Protein AF-A0A1F9MF30-F1 (afdb_monomer)

Solvent-accessible surface area (backbone atoms only — not comparable to full-atom values): 9126 Å² total; per-residue (Å²): 137,80,69,66,74,42,47,74,59,86,52,74,67,49,56,52,49,25,41,71,78,30,45,43,50,77,63,28,52,70,40,90,75,54,31,44,45,41,46,77,70,58,59,68,43,44,65,51,26,69,73,60,43,76,41,76,43,74,41,63,45,94,85,71,45,65,27,39,34,26,28,24,78,54,98,64,29,32,39,36,40,38,31,30,72,40,79,82,16,26,35,36,66,70,42,51,48,31,25,75,41,79,76,72,74,81,77,73,93,71,80,93,72,82,86,72,79,72,74,86,78,86,69,57,72,68,48,49,49,53,46,45,55,16,35,49,52,75,78,76,78,75,77,76,74,81,80,80,84,80,81,136

Secondary structure (DSSP, 8-state):
--STT-EEE--HHHHHHHHHHH--HHHHTTSSS--B---HHHHHTHHHHHHS-SEEEEEE-TTS-EEEEEEEEETTEEEEEEEEEEGGGEEEEEEEEEEEPPPP-------------PPS----HHHHHHHHHTTS-------PPPP-----

Radius of gyration: 20.99 Å; Cα contacts (8 Å, |Δi|>4): 220; chains: 1; bounding box: 67×40×72 Å

Sequence (152 aa):
MKVNDASFELVANDIAHSLKDHGDQAAEARRTPPQEEITTNDLKLLLIVLGEPTRIMVGTTQAGKQSVLFEKKINGTLVIAEIVPSGGGSMQFKTAWKRPSEKTDAVSPCHTSEAVLSPPHSYNESVQHLLEKASHPRPSFLTLPPSGDNLS

Structure (mmCIF, N/CA/C/O backbone):
data_AF-A0A1F9MF30-F1
#
_entry.id   AF-A0A1F9MF30-F1
#
loop_
_atom_site.group_PDB
_atom_site.id
_atom_site.type_symbol
_atom_site.label_atom_id
_atom_site.label_alt_id
_atom_site.label_comp_id
_atom_site.label_asym_id
_atom_site.label_entity_id
_atom_site.label_seq_id
_atom_site.pdbx_PDB_ins_code
_atom_site.Cartn_x
_atom_site.Cartn_y
_atom_site.Cartn_z
_atom_site.occupancy
_atom_site.B_iso_or_equiv
_atom_site.auth_seq_id
_atom_site.auth_comp_id
_atom_site.auth_asym_id
_atom_site.auth_atom_id
_atom_site.pdbx_PDB_model_num
ATOM 1 N N . MET A 1 1 ? -9.289 -5.633 -15.617 1.00 35.41 1 MET A N 1
ATOM 2 C CA . MET A 1 1 ? -9.362 -4.203 -15.263 1.00 35.41 1 MET A CA 1
ATOM 3 C C . MET A 1 1 ? -8.061 -3.570 -15.731 1.00 35.41 1 MET A C 1
ATOM 5 O O . MET A 1 1 ? -7.024 -3.992 -15.246 1.00 35.41 1 MET A O 1
ATOM 9 N N . LYS A 1 2 ? -8.082 -2.723 -16.769 1.00 28.39 2 LYS A N 1
ATOM 10 C CA . LYS A 1 2 ? -6.861 -2.182 -17.390 1.00 28.39 2 LYS A CA 1
ATOM 11 C C . LYS A 1 2 ? -6.639 -0.745 -16.925 1.00 28.39 2 LYS A C 1
ATOM 13 O O . LYS A 1 2 ? -7.330 0.155 -17.385 1.00 28.39 2 LYS A O 1
ATOM 18 N N . VAL A 1 3 ? -5.656 -0.550 -16.056 1.00 41.47 3 VAL A N 1
ATOM 19 C CA . VAL A 1 3 ? -4.905 0.706 -16.013 1.00 41.47 3 VAL A CA 1
ATOM 20 C C . VAL A 1 3 ? -3.752 0.476 -16.989 1.00 41.47 3 VAL A C 1
ATOM 22 O O . VAL A 1 3 ? -2.806 -0.207 -16.629 1.00 41.47 3 VAL A O 1
ATOM 25 N N . ASN A 1 4 ? -3.948 0.887 -18.252 1.00 56.06 4 ASN A N 1
ATOM 26 C CA . ASN A 1 4 ? -3.015 0.815 -19.393 1.00 56.06 4 ASN A CA 1
ATOM 27 C C . ASN A 1 4 ? -1.964 -0.303 -19.308 1.00 56.06 4 ASN A C 1
ATOM 29 O O . ASN A 1 4 ? -0.901 -0.032 -18.799 1.00 56.06 4 ASN A O 1
ATOM 33 N N . ASP A 1 5 ? -2.263 -1.516 -19.788 1.00 59.94 5 ASP A N 1
ATOM 34 C CA . ASP A 1 5 ? -1.360 -2.674 -20.008 1.00 59.94 5 ASP A CA 1
ATOM 35 C C . ASP A 1 5 ? -0.344 -3.095 -18.911 1.00 59.94 5 ASP A C 1
ATOM 37 O O . ASP A 1 5 ? 0.289 -4.140 -19.058 1.00 59.94 5 ASP A O 1
ATOM 41 N N . ALA A 1 6 ? -0.250 -2.401 -17.775 1.00 61.94 6 ALA A N 1
ATOM 42 C CA . ALA A 1 6 ? 0.537 -2.806 -16.620 1.00 61.94 6 ALA A CA 1
ATOM 43 C C . ALA A 1 6 ? -0.150 -3.982 -15.919 1.00 61.94 6 ALA A C 1
ATOM 45 O O . ALA A 1 6 ? -1.273 -3.872 -15.413 1.00 61.94 6 ALA A O 1
ATOM 46 N N . SER A 1 7 ? 0.540 -5.119 -15.862 1.00 69.50 7 SER A N 1
ATOM 47 C CA . SER A 1 7 ? 0.113 -6.266 -15.069 1.00 69.50 7 SER A CA 1
ATOM 48 C C . SER A 1 7 ? 0.721 -6.205 -13.673 1.00 69.50 7 SER A C 1
ATOM 50 O O . SER A 1 7 ? 1.934 -6.034 -13.521 1.00 69.50 7 SER A O 1
ATOM 52 N N . PHE A 1 8 ? -0.127 -6.410 -12.670 1.00 73.25 8 PHE A N 1
ATOM 53 C CA . PHE A 1 8 ? 0.272 -6.586 -11.282 1.00 73.25 8 PHE A CA 1
ATOM 54 C C . PHE A 1 8 ? 0.077 -8.050 -10.916 1.00 73.25 8 PHE A C 1
ATOM 56 O O . PHE A 1 8 ? -0.993 -8.612 -11.158 1.00 73.25 8 PHE A O 1
ATOM 63 N N . GLU A 1 9 ? 1.094 -8.649 -10.315 1.00 75.50 9 GLU A N 1
ATOM 64 C CA . GLU A 1 9 ? 0.991 -9.973 -9.719 1.00 75.50 9 GLU A CA 1
ATOM 65 C C . GLU A 1 9 ? 1.126 -9.828 -8.205 1.00 75.50 9 GLU A C 1
ATOM 67 O O . GLU A 1 9 ? 2.024 -9.139 -7.720 1.00 75.50 9 GLU A O 1
ATOM 72 N N . LEU A 1 10 ? 0.200 -10.445 -7.471 1.00 79.00 10 LEU A N 1
ATOM 73 C CA . LEU A 1 10 ? 0.274 -10.566 -6.022 1.00 79.00 10 LEU A CA 1
ATOM 74 C C . LEU A 1 10 ? 0.502 -12.040 -5.699 1.00 79.00 10 LEU A C 1
ATOM 76 O O . LEU A 1 10 ? -0.401 -12.860 -5.886 1.00 79.00 10 LEU A O 1
ATOM 80 N N . VAL A 1 11 ? 1.698 -12.377 -5.221 1.00 83.50 11 VAL A N 1
ATOM 81 C CA . VAL A 1 11 ? 2.050 -13.760 -4.874 1.00 83.50 11 VAL A CA 1
ATOM 82 C C . VAL A 1 11 ? 1.983 -13.994 -3.366 1.00 83.50 11 VAL A C 1
ATOM 84 O O . VAL A 1 11 ? 2.026 -13.069 -2.559 1.00 83.50 11 VAL A O 1
ATOM 87 N N . ALA A 1 12 ? 1.911 -15.258 -2.942 1.00 83.94 12 ALA A N 1
ATOM 88 C CA . ALA A 1 12 ? 1.824 -15.608 -1.519 1.00 83.94 12 ALA A CA 1
ATOM 89 C C . ALA A 1 12 ? 2.988 -15.041 -0.679 1.00 83.94 12 ALA A C 1
ATOM 91 O O . ALA A 1 12 ? 2.801 -14.682 0.483 1.00 83.94 12 ALA A O 1
ATOM 92 N N . ASN A 1 13 ? 4.177 -14.920 -1.276 1.00 85.56 13 ASN A N 1
ATOM 93 C CA . ASN A 1 13 ? 5.339 -14.327 -0.619 1.00 85.56 13 ASN A CA 1
ATOM 94 C C . ASN A 1 13 ? 5.137 -12.836 -0.293 1.00 85.56 13 ASN A C 1
ATOM 96 O O . ASN A 1 13 ? 5.593 -12.378 0.750 1.00 85.56 13 ASN A O 1
ATOM 100 N N . ASP A 1 14 ? 4.409 -12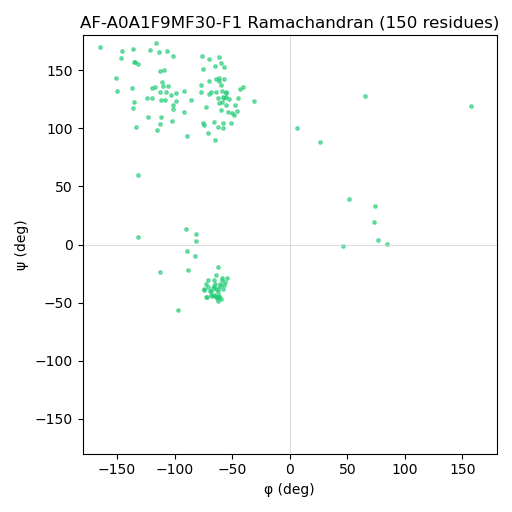.098 -1.130 1.00 84.25 14 ASP A N 1
ATOM 101 C CA . ASP A 1 14 ? 4.117 -10.674 -0.925 1.00 84.25 14 ASP A CA 1
ATOM 102 C C . ASP A 1 14 ? 3.176 -10.461 0.266 1.00 84.25 14 ASP A C 1
ATOM 104 O O . ASP A 1 14 ? 3.367 -9.570 1.101 1.00 84.25 14 ASP A O 1
ATOM 108 N N . ILE A 1 15 ? 2.181 -11.345 0.381 1.00 84.88 15 ILE A N 1
ATOM 109 C CA . ILE A 1 15 ? 1.247 -11.402 1.510 1.00 84.88 15 ILE A CA 1
ATOM 110 C C . ILE A 1 15 ? 2.020 -11.709 2.798 1.00 84.88 15 ILE A C 1
ATOM 112 O O . ILE A 1 15 ? 1.864 -11.007 3.797 1.00 84.88 15 ILE A O 1
ATOM 116 N N . ALA A 1 16 ? 2.887 -12.725 2.770 1.00 87.19 16 ALA A N 1
ATOM 117 C CA . ALA A 1 16 ? 3.703 -13.104 3.920 1.00 87.19 16 ALA A CA 1
ATOM 118 C C . ALA A 1 16 ? 4.669 -11.984 4.343 1.00 87.19 16 ALA A C 1
ATOM 120 O O . ALA A 1 16 ? 4.820 -11.727 5.537 1.00 87.19 16 ALA A O 1
ATOM 121 N N . HIS A 1 17 ? 5.287 -11.292 3.382 1.00 86.25 17 HIS A N 1
ATOM 122 C CA . HIS A 1 17 ? 6.178 -10.164 3.654 1.00 86.25 17 HIS A CA 1
ATOM 123 C C . HIS A 1 17 ? 5.429 -9.000 4.309 1.00 86.25 17 HIS A C 1
ATOM 125 O O . HIS A 1 17 ? 5.894 -8.478 5.317 1.00 86.25 17 HIS A O 1
ATOM 131 N N . SER A 1 18 ? 4.237 -8.664 3.809 1.00 87.25 18 SER A N 1
ATOM 132 C CA . SER A 1 18 ? 3.406 -7.600 4.390 1.00 87.25 18 SER A CA 1
ATOM 133 C C . SER A 1 18 ? 3.008 -7.909 5.832 1.00 87.25 18 SER A C 1
ATOM 135 O O . SER A 1 18 ? 3.125 -7.052 6.699 1.00 87.25 18 SER A O 1
ATOM 137 N N . LEU A 1 19 ? 2.583 -9.146 6.117 1.00 90.81 19 LEU A N 1
ATOM 138 C CA . LEU A 1 19 ? 2.234 -9.562 7.483 1.00 90.81 19 LEU A CA 1
ATOM 139 C C . LEU A 1 19 ? 3.448 -9.559 8.415 1.00 90.81 19 LEU A C 1
ATOM 141 O O . LEU A 1 19 ? 3.324 -9.223 9.585 1.00 90.81 19 LEU A O 1
ATOM 145 N N . LYS A 1 20 ? 4.626 -9.926 7.912 1.00 91.12 20 LYS A N 1
ATOM 146 C CA . LYS A 1 20 ? 5.852 -9.923 8.711 1.00 91.12 20 LYS A CA 1
ATOM 147 C C . LYS A 1 20 ? 6.303 -8.506 9.071 1.00 91.12 20 LYS A C 1
ATOM 149 O O . LYS A 1 20 ? 6.713 -8.275 10.203 1.00 91.12 20 LYS A O 1
ATOM 154 N N . ASP A 1 21 ? 6.247 -7.589 8.112 1.00 87.88 21 ASP A N 1
ATOM 155 C CA . ASP A 1 21 ? 6.813 -6.246 8.263 1.00 87.8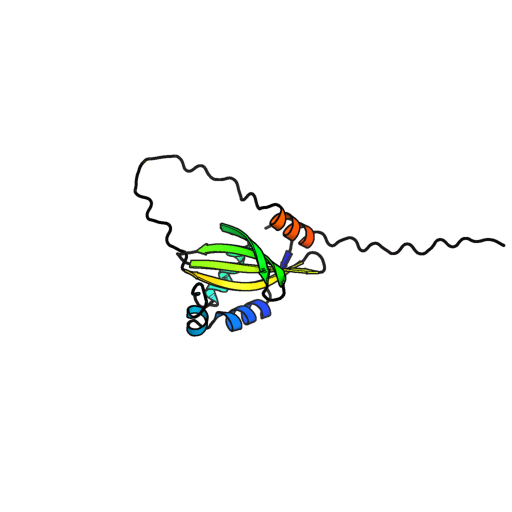8 21 ASP A CA 1
ATOM 156 C C . ASP A 1 21 ? 5.817 -5.249 8.875 1.00 87.88 21 ASP A C 1
ATOM 158 O O . ASP A 1 21 ? 6.240 -4.233 9.435 1.00 87.88 21 ASP A O 1
ATOM 162 N N . HIS A 1 22 ? 4.514 -5.546 8.766 1.00 92.06 22 HIS A N 1
ATOM 163 C CA . HIS A 1 22 ? 3.426 -4.665 9.187 1.00 92.06 22 HIS A CA 1
ATOM 164 C C . HIS A 1 22 ? 2.346 -5.331 10.049 1.00 92.06 22 HIS A C 1
ATOM 166 O O . HIS A 1 22 ? 1.343 -4.692 10.342 1.00 92.06 22 HIS A O 1
ATOM 172 N N . GLY A 1 23 ? 2.503 -6.588 10.467 1.00 92.62 23 GLY A N 1
ATOM 173 C CA . GLY A 1 23 ? 1.517 -7.306 11.292 1.00 92.62 23 GLY A CA 1
ATOM 174 C C . GLY A 1 23 ? 1.710 -7.175 12.807 1.00 92.62 23 GLY A C 1
ATOM 175 O O . GLY A 1 23 ? 1.128 -7.961 13.543 1.00 92.62 23 GLY A O 1
ATOM 176 N N . ASP A 1 24 ? 2.549 -6.244 13.275 1.00 95.12 24 ASP A N 1
ATOM 177 C CA . ASP A 1 24 ? 2.784 -5.987 14.703 1.00 95.12 24 ASP A CA 1
ATOM 178 C C . ASP A 1 24 ? 2.252 -4.600 15.093 1.00 95.12 24 ASP A C 1
ATOM 180 O O . ASP A 1 24 ? 2.891 -3.574 14.829 1.00 95.12 24 ASP A O 1
ATOM 184 N N . GLN A 1 25 ? 1.100 -4.563 15.771 1.00 94.62 25 GLN A N 1
ATOM 185 C CA . GLN A 1 25 ? 0.479 -3.313 16.220 1.00 94.62 25 GLN A CA 1
ATOM 186 C C . GLN A 1 25 ? 1.388 -2.468 17.122 1.00 94.62 25 GLN A C 1
ATOM 188 O O . GLN A 1 25 ? 1.339 -1.237 17.062 1.00 94.62 25 GLN A O 1
ATOM 193 N N . ALA A 1 26 ? 2.214 -3.086 17.971 1.00 94.06 26 ALA A N 1
ATOM 194 C CA . ALA A 1 26 ? 3.085 -2.349 18.882 1.00 94.06 26 ALA A CA 1
ATOM 195 C C . ALA A 1 26 ? 4.248 -1.683 18.135 1.00 94.06 26 ALA A C 1
ATOM 197 O O . ALA A 1 26 ? 4.676 -0.591 18.522 1.00 94.06 26 ALA A O 1
ATOM 198 N N . ALA A 1 27 ? 4.749 -2.316 17.073 1.00 93.38 27 ALA A N 1
ATOM 199 C CA . ALA A 1 27 ? 5.756 -1.733 16.193 1.00 93.38 27 ALA A CA 1
ATOM 200 C C . ALA A 1 27 ? 5.166 -0.618 15.313 1.00 93.38 27 ALA A C 1
ATOM 202 O O . ALA A 1 27 ? 5.753 0.463 15.219 1.00 93.38 27 ALA A O 1
ATOM 203 N N . GLU A 1 28 ? 3.992 -0.842 14.720 1.00 93.81 28 GLU A N 1
ATOM 204 C CA . GLU A 1 28 ? 3.327 0.123 13.833 1.00 93.81 28 GLU A CA 1
ATOM 205 C C . GLU A 1 28 ? 2.868 1.391 14.565 1.00 93.81 28 GLU A C 1
ATOM 207 O O . GLU A 1 28 ? 3.040 2.508 14.065 1.00 93.81 28 GLU A O 1
ATOM 212 N N . ALA A 1 29 ? 2.390 1.257 15.805 1.00 92.69 29 ALA A N 1
ATOM 213 C CA . ALA A 1 29 ? 2.006 2.397 16.637 1.00 92.69 29 ALA A CA 1
ATOM 214 C C . ALA A 1 29 ? 3.180 3.345 16.963 1.00 92.69 29 ALA A C 1
ATOM 216 O O . ALA A 1 29 ? 2.953 4.497 17.328 1.00 92.69 29 ALA A O 1
ATOM 217 N N . ARG A 1 30 ? 4.433 2.879 16.837 1.00 93.62 30 ARG A N 1
ATOM 218 C CA . ARG A 1 30 ? 5.649 3.682 17.073 1.00 93.62 30 ARG A CA 1
ATOM 219 C C . ARG A 1 30 ? 6.142 4.420 15.830 1.00 93.62 30 ARG A C 1
ATOM 221 O O . ARG A 1 30 ? 7.119 5.162 15.925 1.00 93.62 30 ARG A O 1
ATOM 228 N N . ARG A 1 31 ? 5.532 4.198 14.664 1.00 91.12 31 ARG A N 1
ATOM 229 C CA . ARG A 1 31 ? 5.912 4.899 13.434 1.00 91.12 31 ARG A CA 1
ATOM 230 C C . ARG A 1 31 ? 5.390 6.332 13.430 1.00 91.12 31 ARG A C 1
ATOM 232 O O . ARG A 1 31 ? 4.475 6.684 14.169 1.00 91.12 31 ARG A O 1
ATOM 239 N N . THR A 1 32 ? 5.977 7.154 12.565 1.00 88.81 32 THR A N 1
ATOM 240 C CA . THR A 1 32 ? 5.582 8.553 12.381 1.00 88.81 32 THR A CA 1
ATOM 241 C C . THR A 1 32 ? 5.213 8.779 10.914 1.00 88.81 32 THR A C 1
ATOM 243 O O . THR A 1 32 ? 6.109 8.771 10.069 1.00 88.81 32 THR A O 1
ATOM 246 N N . PRO A 1 33 ? 3.925 8.983 10.581 1.00 88.12 33 PRO A N 1
ATOM 247 C CA . PRO A 1 33 ? 2.767 8.965 11.485 1.00 88.12 33 PRO A CA 1
ATOM 248 C C . PRO A 1 33 ? 2.440 7.549 12.005 1.00 88.12 33 PRO A C 1
ATOM 250 O O . PRO A 1 33 ? 2.847 6.580 11.356 1.00 88.12 33 PRO A O 1
ATOM 253 N N . PRO A 1 34 ? 1.702 7.422 13.131 1.00 90.31 34 PRO A N 1
ATOM 254 C CA . PRO A 1 34 ? 1.289 6.126 13.669 1.00 90.31 34 PRO A CA 1
ATOM 255 C C . PRO A 1 3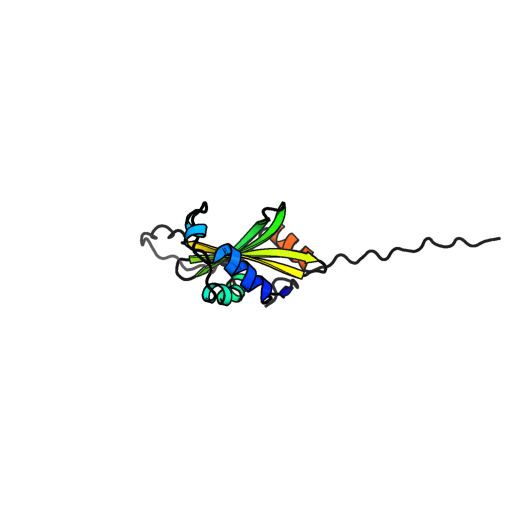4 ? 0.483 5.313 12.657 1.00 90.31 34 PRO A C 1
ATOM 257 O O . PRO A 1 34 ? -0.329 5.860 11.903 1.00 90.31 34 PRO A O 1
ATOM 260 N N . GLN A 1 35 ? 0.713 4.004 12.654 1.00 94.25 35 GLN A N 1
ATOM 261 C CA . GLN A 1 35 ? 0.084 3.049 11.746 1.00 94.25 35 GLN A CA 1
ATOM 262 C C . GLN A 1 35 ? -0.683 1.979 12.532 1.00 94.25 35 GLN A C 1
ATOM 264 O O . GLN A 1 35 ? -0.562 1.865 13.755 1.00 94.25 35 GLN A O 1
ATOM 269 N N . GLU A 1 36 ? -1.498 1.210 11.817 1.00 93.25 36 GLU A N 1
ATOM 270 C CA . GLU A 1 36 ? -2.207 0.043 12.343 1.00 93.25 36 GLU A CA 1
ATOM 271 C C . GLU A 1 36 ? -1.667 -1.227 11.685 1.00 93.25 36 GLU A C 1
ATOM 273 O O . GLU A 1 36 ? -1.267 -1.208 10.517 1.00 93.25 36 GLU A O 1
ATOM 278 N N . GLU A 1 37 ? -1.702 -2.338 12.416 1.00 94.50 37 GLU A N 1
ATOM 279 C CA . GLU A 1 37 ? -1.208 -3.616 11.913 1.00 94.50 37 GLU A CA 1
ATOM 280 C C . GLU A 1 37 ? -2.018 -4.119 10.719 1.00 94.50 37 GLU A C 1
ATOM 282 O O . GLU A 1 37 ? -3.250 -4.192 10.762 1.00 94.50 37 GLU A O 1
ATOM 287 N N . ILE A 1 38 ? -1.343 -4.527 9.649 1.00 92.31 38 ILE A N 1
ATOM 288 C CA . ILE A 1 38 ? -1.989 -5.236 8.554 1.00 92.31 38 ILE A CA 1
ATOM 289 C C . ILE A 1 38 ? -2.392 -6.635 9.003 1.00 92.31 38 ILE A C 1
ATOM 291 O O . ILE A 1 38 ? -1.584 -7.434 9.471 1.00 92.31 38 ILE A O 1
ATOM 295 N N . THR A 1 39 ? -3.653 -6.959 8.746 1.00 91.44 39 THR A N 1
ATOM 296 C CA . THR A 1 39 ? -4.225 -8.287 8.934 1.00 91.44 39 THR A CA 1
ATOM 297 C C . THR A 1 39 ? -4.458 -8.972 7.589 1.00 91.44 39 THR A C 1
ATOM 299 O O . THR A 1 39 ? -4.514 -8.346 6.528 1.00 91.44 39 THR A O 1
ATOM 302 N N . THR A 1 40 ? -4.706 -10.281 7.613 1.00 88.56 40 THR A N 1
ATOM 303 C CA . THR A 1 40 ? -5.094 -11.029 6.407 1.00 88.56 40 THR A CA 1
ATOM 304 C C . THR A 1 40 ? -6.375 -10.488 5.760 1.00 88.56 40 THR A C 1
ATOM 306 O O . THR A 1 40 ? -6.543 -10.603 4.548 1.00 88.56 40 THR A O 1
ATOM 309 N N . ASN A 1 41 ? -7.288 -9.894 6.537 1.00 87.88 41 ASN A N 1
ATOM 310 C CA . ASN A 1 41 ? -8.502 -9.294 5.983 1.00 87.88 41 ASN A CA 1
ATOM 311 C C . ASN A 1 41 ? -8.199 -8.010 5.208 1.00 87.88 41 ASN A C 1
ATOM 313 O O . ASN A 1 41 ? -8.796 -7.805 4.156 1.00 87.88 41 ASN A O 1
ATOM 317 N N . ASP A 1 42 ? -7.235 -7.209 5.663 1.00 87.25 42 ASP A N 1
ATOM 318 C CA . ASP A 1 42 ? -6.786 -6.021 4.929 1.00 87.25 42 ASP A CA 1
ATOM 319 C C . ASP A 1 42 ? -6.153 -6.416 3.588 1.00 87.25 42 ASP A C 1
ATOM 321 O O . ASP A 1 42 ? -6.418 -5.796 2.559 1.00 87.25 42 ASP A O 1
ATOM 325 N N . LEU A 1 43 ? -5.393 -7.515 3.562 1.00 85.38 43 LEU A N 1
ATOM 326 C CA . LEU A 1 43 ? -4.746 -8.002 2.340 1.00 85.38 43 LEU A CA 1
ATOM 327 C C . LEU A 1 43 ? -5.744 -8.475 1.274 1.00 85.38 43 LEU A C 1
ATOM 329 O O . LEU A 1 43 ? -5.495 -8.303 0.083 1.00 85.38 43 LEU A O 1
ATOM 333 N N . LYS A 1 44 ? -6.916 -8.988 1.672 1.00 85.94 4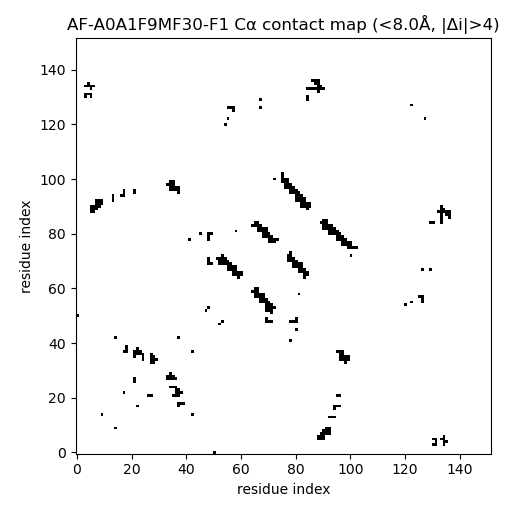4 LYS A N 1
ATOM 334 C CA . LYS A 1 44 ? -8.005 -9.313 0.727 1.00 85.94 44 LYS A CA 1
ATOM 335 C C . LYS A 1 44 ? -8.554 -8.072 0.024 1.00 85.94 44 LYS A C 1
ATOM 337 O O . LYS A 1 44 ? -9.076 -8.176 -1.083 1.00 85.94 44 LYS A O 1
ATOM 342 N N . LEU A 1 45 ? -8.435 -6.903 0.652 1.00 85.88 45 LEU A N 1
ATOM 343 C CA . LEU A 1 45 ? -8.896 -5.638 0.090 1.00 85.88 45 LEU A CA 1
ATOM 344 C C . LEU A 1 45 ? -7.880 -5.032 -0.884 1.00 85.88 45 LEU A C 1
ATOM 346 O O . LEU A 1 45 ? -8.245 -4.110 -1.606 1.00 85.88 45 LEU A O 1
ATOM 350 N N . LEU A 1 46 ? -6.648 -5.552 -0.978 1.00 86.50 46 LEU A N 1
ATOM 351 C CA . LEU A 1 46 ? -5.620 -4.993 -1.865 1.00 86.50 46 LEU A CA 1
ATOM 352 C C . LEU A 1 46 ? -6.050 -4.947 -3.328 1.00 86.50 46 LEU A C 1
ATOM 354 O O . LEU A 1 46 ? -5.787 -3.956 -4.000 1.00 86.50 46 LEU A O 1
ATOM 358 N N . LEU A 1 47 ? -6.772 -5.958 -3.814 1.00 84.19 47 LEU A N 1
ATOM 359 C CA . LEU A 1 47 ? -7.302 -5.935 -5.181 1.00 84.19 47 LEU A CA 1
ATOM 360 C C . LEU A 1 47 ? -8.263 -4.758 -5.403 1.00 84.19 47 LEU A C 1
ATOM 362 O O . LEU A 1 47 ? -8.274 -4.164 -6.476 1.00 84.19 47 LEU A O 1
ATOM 366 N N . ILE A 1 48 ? -9.026 -4.382 -4.374 1.00 86.38 48 ILE A N 1
ATOM 367 C CA . ILE A 1 48 ? -9.932 -3.229 -4.406 1.00 86.38 48 ILE A CA 1
ATOM 368 C C . ILE A 1 48 ? -9.140 -1.918 -4.320 1.00 86.38 48 ILE A C 1
ATOM 370 O O . ILE A 1 48 ? -9.490 -0.955 -4.998 1.00 86.38 48 ILE A O 1
ATOM 374 N N . VAL A 1 49 ? -8.076 -1.867 -3.509 1.00 89.50 49 VAL A N 1
ATOM 375 C CA . VAL A 1 49 ? -7.174 -0.703 -3.426 1.00 89.50 49 VAL A CA 1
ATOM 376 C C . VAL A 1 49 ? -6.502 -0.439 -4.774 1.00 89.50 49 VAL A C 1
ATOM 378 O O . VAL A 1 49 ? -6.447 0.705 -5.212 1.00 89.50 49 VAL A O 1
ATOM 381 N N . LEU A 1 50 ? -6.027 -1.491 -5.443 1.00 86.69 50 LEU A N 1
ATOM 382 C CA . LEU A 1 50 ? -5.344 -1.398 -6.734 1.00 86.69 50 LEU A CA 1
ATOM 383 C C . LEU A 1 50 ? -6.309 -1.124 -7.891 1.00 86.69 50 LEU A C 1
ATOM 385 O O . LEU A 1 50 ? -5.975 -0.365 -8.797 1.00 86.69 50 LEU A O 1
ATOM 389 N N . GLY A 1 51 ? -7.499 -1.728 -7.870 1.00 83.31 51 GLY A N 1
ATOM 390 C CA . GLY A 1 51 ? -8.501 -1.524 -8.912 1.00 83.31 51 GLY A CA 1
ATOM 391 C C . GLY A 1 51 ? -9.148 -0.144 -8.837 1.00 83.31 51 GLY A C 1
ATOM 392 O O . GLY A 1 51 ? -9.289 0.547 -9.840 1.00 83.31 51 GLY A O 1
ATOM 393 N N . GLU A 1 52 ? -9.520 0.288 -7.640 1.00 85.94 52 GLU A N 1
ATOM 394 C CA . GLU A 1 52 ? -10.332 1.486 -7.437 1.00 85.94 52 GLU A CA 1
ATOM 395 C C . GLU A 1 52 ? -9.723 2.396 -6.357 1.00 85.94 52 GLU A C 1
ATOM 397 O O . GLU A 1 52 ? -10.355 2.634 -5.314 1.00 85.94 52 GLU A O 1
ATOM 402 N N . PRO A 1 53 ? -8.488 2.882 -6.556 1.00 88.75 53 PRO A N 1
ATOM 403 C CA . PRO A 1 53 ? -7.839 3.756 -5.593 1.00 88.75 53 PRO A CA 1
ATOM 404 C C . PRO A 1 53 ? -8.608 5.072 -5.469 1.00 88.75 53 PRO A C 1
ATOM 406 O O . PRO A 1 53 ? -9.081 5.630 -6.454 1.00 88.75 53 PRO A O 1
ATOM 409 N N . THR A 1 54 ? -8.682 5.608 -4.253 1.00 88.38 54 THR A N 1
ATOM 410 C CA . THR A 1 54 ? -9.101 6.997 -4.011 1.00 88.38 54 THR A CA 1
ATOM 411 C C . THR A 1 54 ? -8.027 7.980 -4.470 1.00 88.38 54 THR A C 1
ATOM 413 O O . THR A 1 54 ? -8.330 9.117 -4.828 1.00 88.38 54 THR A O 1
ATOM 416 N N . ARG A 1 55 ? -6.754 7.579 -4.415 1.00 86.88 55 ARG A N 1
ATOM 417 C CA . ARG A 1 55 ? -5.626 8.412 -4.831 1.00 86.88 55 ARG A CA 1
ATOM 418 C C . ARG A 1 55 ? -4.480 7.542 -5.323 1.00 86.88 55 ARG A C 1
ATOM 420 O O . ARG A 1 55 ? -4.216 6.491 -4.750 1.00 86.88 55 ARG A O 1
ATOM 427 N N . ILE A 1 56 ? -3.778 8.013 -6.350 1.00 89.19 56 ILE A N 1
ATOM 428 C CA . ILE A 1 56 ? -2.501 7.443 -6.783 1.00 89.19 56 ILE A CA 1
ATOM 429 C C . ILE A 1 56 ? -1.425 8.521 -6.677 1.00 89.19 56 ILE A C 1
ATOM 431 O O . ILE A 1 56 ? -1.656 9.666 -7.073 1.00 89.19 56 ILE A O 1
ATOM 435 N N . MET A 1 57 ? -0.262 8.175 -6.131 1.00 89.56 57 MET A N 1
ATOM 436 C CA . MET A 1 57 ? 0.865 9.094 -5.959 1.00 89.56 57 MET A CA 1
ATOM 437 C C . MET A 1 57 ? 2.178 8.456 -6.401 1.00 89.56 57 MET A C 1
ATOM 439 O O . MET A 1 57 ? 2.323 7.238 -6.376 1.00 89.56 57 MET A O 1
ATOM 443 N N . VAL A 1 58 ? 3.159 9.290 -6.748 1.00 89.62 58 VAL A N 1
ATOM 444 C CA . VAL A 1 58 ? 4.550 8.837 -6.856 1.00 89.62 58 VAL A CA 1
ATOM 445 C C . VAL A 1 58 ? 5.120 8.702 -5.450 1.00 89.62 58 VAL A C 1
ATOM 447 O O . VAL A 1 58 ? 4.983 9.613 -4.632 1.00 89.62 58 VAL A O 1
ATOM 450 N N . GLY A 1 59 ? 5.756 7.570 -5.190 1.00 89.00 59 GLY A N 1
ATOM 451 C CA . GLY A 1 59 ? 6.531 7.310 -3.991 1.00 89.00 59 GLY A CA 1
ATOM 452 C C . GLY A 1 59 ? 8.005 7.081 -4.312 1.00 89.00 59 GLY A C 1
ATOM 453 O O . GLY A 1 59 ? 8.421 6.972 -5.471 1.00 89.00 59 GLY A O 1
ATOM 454 N N . THR A 1 60 ? 8.788 6.981 -3.246 1.00 89.00 60 THR A N 1
ATOM 455 C CA . THR A 1 60 ? 10.170 6.521 -3.301 1.00 89.00 60 THR A CA 1
ATOM 456 C C . THR A 1 60 ? 10.368 5.548 -2.153 1.00 89.00 60 THR A C 1
ATOM 458 O O . THR A 1 60 ? 10.164 5.900 -0.992 1.00 89.00 60 THR A O 1
ATOM 461 N N . THR A 1 61 ? 10.785 4.330 -2.477 1.00 87.00 61 THR A N 1
ATOM 462 C CA . THR A 1 61 ? 11.148 3.321 -1.476 1.00 87.00 61 THR A CA 1
ATOM 463 C C . THR A 1 61 ? 12.322 3.808 -0.618 1.00 87.00 61 THR A C 1
ATOM 465 O O . THR A 1 61 ? 13.119 4.638 -1.059 1.00 87.00 61 THR A O 1
ATOM 468 N N . GLN A 1 62 ? 12.533 3.214 0.562 1.00 79.50 62 GLN A N 1
ATOM 469 C CA . GLN A 1 62 ? 13.737 3.493 1.368 1.00 79.50 62 GLN A CA 1
ATOM 470 C C . GLN A 1 62 ? 1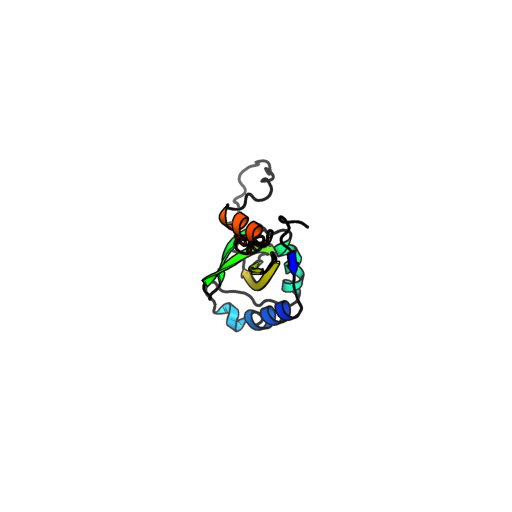5.052 3.281 0.598 1.00 79.50 62 GLN A C 1
ATOM 472 O O . GLN A 1 62 ? 16.043 3.947 0.871 1.00 79.50 62 GLN A O 1
ATOM 477 N N . ALA A 1 63 ? 15.061 2.380 -0.389 1.00 83.94 63 ALA A N 1
ATOM 478 C CA . ALA A 1 63 ? 16.217 2.111 -1.240 1.00 83.94 63 ALA A CA 1
ATOM 479 C C . ALA A 1 63 ? 16.386 3.122 -2.397 1.00 83.94 63 ALA A C 1
ATOM 481 O O . ALA A 1 63 ? 17.177 2.879 -3.306 1.00 83.94 63 ALA A O 1
ATOM 482 N N . GLY A 1 64 ? 15.614 4.214 -2.423 1.00 86.38 64 GLY A N 1
ATOM 483 C CA . GLY A 1 64 ? 15.691 5.255 -3.453 1.00 86.38 64 GLY A CA 1
ATOM 484 C C . GLY A 1 64 ? 15.042 4.887 -4.792 1.00 86.38 64 GLY A C 1
ATOM 485 O O . GLY A 1 64 ? 15.107 5.665 -5.740 1.00 86.38 64 GLY A O 1
ATOM 486 N N . LYS A 1 65 ? 14.406 3.713 -4.902 1.00 87.25 65 LYS A N 1
ATOM 487 C CA . LYS A 1 65 ? 13.676 3.316 -6.116 1.00 87.25 65 LYS A CA 1
ATOM 488 C C . LYS A 1 65 ? 12.331 4.026 -6.176 1.00 87.25 65 LYS A C 1
ATOM 490 O O . LYS A 1 65 ? 11.633 4.065 -5.164 1.00 87.25 65 LYS A O 1
ATOM 495 N N . GLN A 1 66 ? 11.966 4.516 -7.357 1.00 90.56 66 GLN A N 1
ATOM 496 C CA . GLN A 1 66 ? 10.636 5.064 -7.605 1.00 90.56 66 GLN A CA 1
ATOM 497 C C . GLN A 1 66 ? 9.564 3.993 -7.401 1.00 90.56 66 GLN A C 1
ATOM 499 O O . GLN A 1 66 ? 9.743 2.837 -7.795 1.00 90.56 66 GLN A O 1
ATOM 504 N N . SER A 1 67 ? 8.455 4.403 -6.807 1.00 91.62 67 SER A N 1
ATOM 505 C CA . SER A 1 67 ? 7.284 3.573 -6.568 1.00 91.62 67 SER A CA 1
ATOM 506 C C . SER A 1 67 ? 6.007 4.336 -6.908 1.00 91.62 67 SER A C 1
ATOM 508 O O . SER A 1 67 ? 6.009 5.546 -7.148 1.00 91.62 67 SER A O 1
ATOM 510 N N . VAL A 1 68 ? 4.902 3.605 -6.959 1.00 91.12 68 VAL A N 1
ATOM 511 C CA . VAL A 1 68 ? 3.552 4.130 -7.118 1.00 91.12 68 VAL A CA 1
ATOM 512 C C . VAL A 1 68 ? 2.752 3.705 -5.893 1.00 91.12 68 VAL A C 1
ATOM 514 O O . VAL A 1 68 ? 2.705 2.523 -5.555 1.00 91.12 68 VAL A O 1
ATOM 517 N N . LEU A 1 69 ? 2.145 4.674 -5.218 1.00 92.38 69 LEU A N 1
ATOM 518 C CA . LEU A 1 69 ? 1.322 4.468 -4.033 1.00 92.38 69 LEU A CA 1
ATOM 519 C C . LEU A 1 69 ? -0.147 4.527 -4.430 1.00 92.38 69 LEU A C 1
ATOM 521 O O . LEU A 1 69 ? -0.602 5.556 -4.929 1.00 92.38 69 LEU A O 1
ATOM 525 N N . PHE A 1 70 ? -0.875 3.445 -4.186 1.00 92.38 70 PHE A N 1
ATOM 526 C CA . PHE A 1 70 ? -2.320 3.356 -4.358 1.00 92.38 70 PHE A CA 1
ATOM 527 C C . PHE A 1 70 ? -2.968 3.477 -2.986 1.00 92.38 70 PHE A C 1
ATOM 529 O O . PHE A 1 70 ? -2.753 2.632 -2.120 1.00 92.38 70 PHE A O 1
ATOM 536 N N . GLU A 1 71 ? -3.755 4.524 -2.777 1.00 92.38 71 GLU A N 1
ATOM 537 C CA . GLU A 1 71 ? -4.443 4.764 -1.515 1.00 92.38 71 GLU A CA 1
ATOM 538 C C . GLU A 1 71 ? -5.944 4.559 -1.683 1.00 92.38 71 GLU A C 1
ATOM 540 O O . GLU A 1 71 ? -6.548 5.080 -2.625 1.00 92.38 71 GLU A O 1
ATOM 545 N N . LYS A 1 72 ? -6.577 3.876 -0.729 1.00 92.12 72 LYS A N 1
ATOM 546 C CA . LYS A 1 72 ? -8.036 3.804 -0.637 1.00 92.12 72 LYS A CA 1
ATOM 547 C C . LYS A 1 72 ? -8.491 3.968 0.804 1.00 92.12 72 LYS A C 1
ATOM 549 O O . LYS A 1 72 ? -7.947 3.349 1.716 1.00 92.12 72 LYS A O 1
ATOM 554 N N . LYS A 1 73 ? -9.515 4.798 1.004 1.00 92.00 73 LYS A N 1
ATOM 555 C CA . LYS A 1 73 ? -10.197 4.920 2.296 1.00 92.00 73 LYS A CA 1
ATOM 556 C C . LYS A 1 7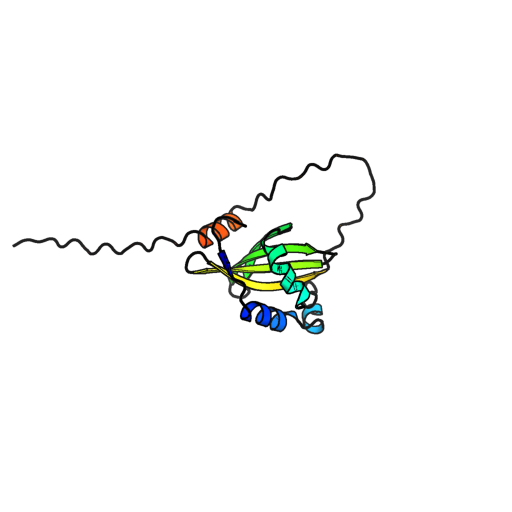3 ? -11.282 3.855 2.402 1.00 92.00 73 LYS A C 1
ATOM 558 O O . LYS A 1 73 ? -12.161 3.787 1.546 1.00 92.00 73 LYS A O 1
ATOM 563 N N . ILE A 1 74 ? -11.229 3.044 3.452 1.00 88.12 74 ILE A N 1
ATOM 564 C CA . ILE A 1 74 ? -12.188 1.972 3.730 1.00 88.12 74 ILE A CA 1
ATOM 565 C C . ILE A 1 74 ? -12.532 2.040 5.217 1.00 88.12 74 ILE A C 1
ATOM 567 O O . ILE A 1 74 ? -11.658 1.883 6.060 1.00 88.12 74 ILE A O 1
ATOM 571 N N . ASN A 1 75 ? -13.799 2.300 5.546 1.00 86.12 75 ASN A N 1
ATOM 572 C CA . ASN A 1 75 ? -14.318 2.281 6.923 1.00 86.12 75 ASN A CA 1
ATOM 573 C C . ASN A 1 75 ? -13.513 3.113 7.945 1.00 86.12 75 ASN A C 1
ATOM 575 O O . ASN A 1 75 ? -13.339 2.703 9.086 1.00 86.12 75 ASN A O 1
ATOM 579 N N . GLY A 1 76 ? -13.023 4.292 7.549 1.00 86.25 76 GLY A N 1
ATOM 580 C CA . GLY A 1 76 ? -12.235 5.163 8.434 1.00 86.25 76 GLY A CA 1
ATOM 581 C C . GLY A 1 76 ? -10.743 4.822 8.506 1.00 86.25 76 GLY A C 1
ATOM 582 O O . GLY A 1 76 ? -9.990 5.548 9.149 1.00 86.25 76 GLY A O 1
ATOM 583 N N . THR A 1 77 ? -10.297 3.800 7.783 1.00 90.00 77 THR A N 1
ATOM 584 C CA . THR A 1 77 ? -8.893 3.423 7.625 1.00 90.00 77 THR A CA 1
ATOM 585 C C . THR A 1 77 ? -8.409 3.820 6.232 1.00 90.00 77 THR A C 1
ATOM 587 O O . THR A 1 77 ? -9.101 3.616 5.234 1.00 90.00 77 THR A O 1
ATOM 590 N N . LEU A 1 78 ? -7.213 4.395 6.146 1.00 92.38 78 LEU A N 1
ATOM 591 C CA . LEU A 1 78 ? -6.500 4.587 4.888 1.00 92.38 78 LEU A CA 1
ATOM 592 C C . LEU A 1 78 ? -5.593 3.379 4.656 1.00 92.38 78 LEU A C 1
ATOM 594 O O . LEU A 1 78 ? -4.638 3.182 5.406 1.00 92.38 78 LEU A O 1
ATOM 598 N N . VAL A 1 79 ? -5.883 2.598 3.618 1.00 93.12 79 VAL A N 1
ATOM 599 C CA . VAL A 1 79 ? -5.045 1.479 3.174 1.00 93.12 79 VAL A CA 1
ATOM 600 C C . VAL A 1 79 ? -4.191 1.950 2.007 1.00 93.12 79 VAL A C 1
ATOM 602 O O . VAL A 1 79 ? -4.709 2.554 1.065 1.00 93.12 79 VAL A O 1
ATOM 605 N N . ILE A 1 80 ? -2.889 1.687 2.082 1.00 92.94 80 ILE A N 1
ATOM 606 C CA . ILE A 1 80 ? -1.903 2.117 1.095 1.00 92.94 80 ILE A CA 1
ATOM 607 C C . ILE A 1 80 ? -1.171 0.881 0.584 1.00 92.94 80 ILE A C 1
ATOM 609 O O . ILE A 1 80 ? -0.627 0.115 1.375 1.00 92.94 80 ILE A O 1
ATOM 613 N N . ALA A 1 81 ? -1.157 0.695 -0.734 1.00 92.12 81 ALA A N 1
ATOM 614 C CA . ALA A 1 81 ? -0.351 -0.312 -1.411 1.00 92.12 81 ALA A CA 1
ATOM 615 C C . ALA A 1 81 ? 0.786 0.376 -2.171 1.00 92.12 81 ALA A C 1
ATOM 617 O O . ALA A 1 81 ? 0.541 1.254 -3.002 1.00 92.12 81 ALA A O 1
ATOM 618 N N . GLU A 1 82 ? 2.024 -0.026 -1.896 1.00 92.44 82 GLU A N 1
ATOM 619 C CA . GLU A 1 82 ? 3.201 0.442 -2.617 1.00 92.44 82 GLU A CA 1
ATOM 620 C C . GLU A 1 82 ? 3.607 -0.577 -3.674 1.00 92.44 82 GLU A C 1
ATOM 622 O O . GLU A 1 82 ? 3.883 -1.744 -3.384 1.00 92.44 82 GLU A O 1
ATOM 627 N N . ILE A 1 83 ? 3.671 -0.106 -4.913 1.00 90.38 83 ILE A N 1
ATOM 628 C CA . ILE A 1 83 ? 4.045 -0.896 -6.072 1.00 90.38 83 ILE A CA 1
ATOM 629 C C . ILE A 1 83 ? 5.324 -0.332 -6.681 1.00 90.38 83 ILE A C 1
ATOM 631 O O . ILE A 1 83 ? 5.464 0.879 -6.850 1.00 90.38 83 ILE A O 1
ATOM 635 N N . VAL A 1 84 ? 6.259 -1.206 -7.035 1.00 90.06 84 VAL A N 1
ATOM 636 C CA . VAL A 1 84 ? 7.505 -0.830 -7.706 1.00 90.06 84 VAL A CA 1
ATOM 637 C C . VAL A 1 84 ? 7.507 -1.333 -9.149 1.00 90.06 84 VAL A C 1
ATOM 639 O O . VAL A 1 84 ? 7.095 -2.467 -9.401 1.00 90.06 84 VAL A O 1
ATOM 642 N N . PRO A 1 85 ? 8.000 -0.537 -10.112 1.00 85.94 85 PRO A N 1
ATOM 643 C CA . PRO A 1 85 ? 8.252 -1.032 -11.455 1.00 85.94 85 PRO A CA 1
ATOM 644 C C . PRO A 1 85 ? 9.237 -2.201 -11.419 1.00 85.94 85 PRO A C 1
ATOM 646 O O . PRO A 1 85 ? 10.302 -2.119 -10.799 1.00 85.94 85 PRO A O 1
ATOM 649 N N . SER A 1 86 ? 8.889 -3.269 -12.121 1.00 81.62 86 SER A N 1
ATOM 650 C CA . SER A 1 86 ? 9.729 -4.434 -12.355 1.00 81.62 86 SER A CA 1
ATOM 651 C C . SER A 1 86 ? 10.079 -4.529 -13.845 1.00 81.62 86 SER A C 1
ATOM 653 O O . SER A 1 86 ? 9.544 -3.813 -14.698 1.00 81.62 86 SER A O 1
ATOM 655 N N . GLY A 1 87 ? 11.063 -5.364 -14.172 1.00 74.88 87 GLY A N 1
ATOM 656 C CA . GLY A 1 87 ? 11.491 -5.572 -15.553 1.00 74.88 87 GLY A CA 1
ATOM 657 C C . GLY A 1 87 ? 10.353 -6.091 -16.439 1.00 74.88 87 GLY A C 1
ATOM 658 O O . GLY A 1 87 ? 9.398 -6.703 -15.964 1.00 74.88 87 GLY A O 1
ATOM 659 N N . GLY A 1 88 ? 10.464 -5.858 -17.748 1.00 72.31 88 GLY A N 1
ATOM 660 C CA . GLY A 1 88 ? 9.562 -6.468 -18.731 1.00 72.31 88 GLY A CA 1
ATOM 661 C C . GLY A 1 88 ? 8.145 -5.894 -18.771 1.00 72.31 88 GLY A C 1
ATOM 662 O O . GLY A 1 88 ? 7.256 -6.561 -19.281 1.00 72.31 88 GLY A O 1
ATOM 663 N N . GLY A 1 89 ? 7.925 -4.686 -18.251 1.00 71.56 89 GLY A N 1
ATOM 664 C CA . GLY A 1 89 ? 6.584 -4.108 -18.212 1.00 71.56 89 GLY A CA 1
ATOM 665 C C . GLY A 1 89 ? 5.687 -4.760 -17.149 1.00 71.56 89 GLY A C 1
ATOM 666 O O . GLY A 1 89 ? 4.485 -4.918 -17.344 1.00 71.56 89 GLY A O 1
ATOM 667 N N . SER A 1 90 ? 6.282 -5.189 -16.035 1.00 77.94 90 SER A N 1
ATOM 668 C CA . SER A 1 90 ? 5.544 -5.705 -14.886 1.00 77.94 90 SER A CA 1
ATOM 669 C C . SER A 1 90 ? 5.622 -4.726 -13.723 1.00 77.94 90 SER A C 1
ATOM 671 O O . SER A 1 90 ? 6.597 -3.989 -13.559 1.00 77.94 90 SER A O 1
ATOM 673 N N . MET A 1 91 ? 4.587 -4.722 -12.895 1.00 84.25 91 MET A N 1
ATOM 674 C CA . MET A 1 91 ? 4.544 -3.971 -11.651 1.00 84.25 91 MET A CA 1
ATOM 675 C C . MET A 1 91 ? 4.543 -4.957 -10.485 1.00 84.25 91 MET A C 1
ATOM 677 O O . MET A 1 91 ? 3.692 -5.843 -10.419 1.00 84.25 91 MET A O 1
ATOM 681 N N . GLN A 1 92 ? 5.500 -4.814 -9.570 1.00 87.75 92 GLN A N 1
ATOM 682 C CA . GLN A 1 92 ? 5.666 -5.719 -8.439 1.00 87.75 92 GLN A CA 1
ATOM 683 C C . GLN A 1 92 ? 5.139 -5.085 -7.156 1.00 87.75 92 GLN A C 1
ATOM 685 O O . GLN A 1 92 ? 5.538 -3.980 -6.779 1.00 87.75 92 GLN A O 1
ATOM 690 N N . PHE A 1 93 ? 4.284 -5.815 -6.447 1.00 89.25 93 PHE A N 1
ATOM 691 C CA . PHE A 1 93 ? 3.873 -5.424 -5.111 1.00 89.25 93 PHE A CA 1
ATOM 692 C C . PHE A 1 93 ? 5.077 -5.400 -4.163 1.00 89.25 93 PHE A C 1
ATOM 694 O O . PHE A 1 93 ? 5.819 -6.374 -4.058 1.00 89.25 93 PHE A O 1
ATOM 701 N N . LYS A 1 94 ? 5.289 -4.273 -3.476 1.00 89.50 94 LYS A N 1
ATOM 702 C CA . LYS A 1 94 ? 6.392 -4.128 -2.523 1.00 89.50 9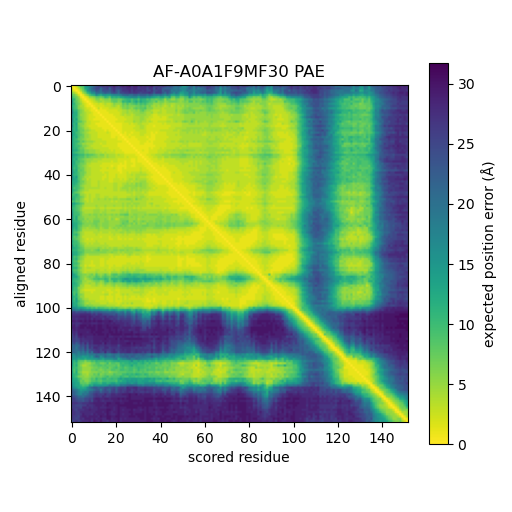4 LYS A CA 1
ATOM 703 C C . LYS A 1 94 ? 5.930 -4.389 -1.099 1.00 89.50 94 LYS A C 1
ATOM 705 O O . LYS A 1 94 ? 6.532 -5.205 -0.404 1.00 89.50 94 LYS A O 1
ATOM 710 N N . THR A 1 95 ? 4.920 -3.650 -0.663 1.00 91.25 95 THR A N 1
ATOM 711 C CA . THR A 1 95 ? 4.323 -3.774 0.664 1.00 91.25 95 THR A CA 1
ATOM 712 C C . THR A 1 95 ? 2.979 -3.049 0.689 1.00 91.25 95 THR A C 1
ATOM 714 O O . THR A 1 95 ? 2.634 -2.298 -0.230 1.00 91.25 95 THR A O 1
ATOM 717 N N . ALA A 1 96 ? 2.229 -3.248 1.761 1.00 92.44 96 ALA A N 1
ATOM 718 C CA . ALA A 1 96 ? 1.096 -2.419 2.108 1.00 92.44 96 ALA A CA 1
ATOM 719 C C . ALA A 1 96 ? 1.189 -2.028 3.578 1.00 92.44 96 ALA A C 1
ATOM 721 O O . ALA A 1 96 ? 1.778 -2.736 4.391 1.00 92.44 96 ALA A O 1
ATOM 722 N N . TRP A 1 97 ? 0.561 -0.915 3.920 1.00 93.12 97 TRP A N 1
ATOM 723 C CA . TRP A 1 97 ? 0.333 -0.527 5.304 1.00 93.12 97 TRP A CA 1
ATOM 724 C C . TRP A 1 97 ? -1.004 0.187 5.415 1.00 93.12 97 TRP A C 1
ATOM 726 O O . TRP A 1 97 ? -1.608 0.595 4.415 1.00 93.12 97 TRP A O 1
ATOM 736 N N . LYS A 1 98 ? -1.481 0.347 6.644 1.00 93.50 98 LYS A N 1
ATOM 737 C CA . LYS A 1 98 ? -2.672 1.140 6.906 1.00 93.50 98 LYS A CA 1
ATOM 738 C C . LYS A 1 98 ? -2.473 2.060 8.093 1.00 93.50 98 LYS A C 1
ATOM 740 O O . LYS A 1 98 ? -1.618 1.852 8.950 1.00 93.50 98 LYS A O 1
ATOM 745 N N . ARG A 1 99 ? -3.271 3.114 8.114 1.00 92.50 99 ARG A N 1
ATOM 746 C CA . ARG A 1 99 ? -3.339 4.058 9.225 1.00 92.50 99 ARG A CA 1
ATOM 747 C C . ARG A 1 99 ? -4.763 4.580 9.363 1.00 92.50 99 ARG A C 1
ATOM 749 O O . ARG A 1 99 ? -5.508 4.544 8.376 1.00 92.50 99 ARG A O 1
ATOM 756 N N . PRO A 1 100 ? -5.136 5.136 10.523 1.00 90.25 100 PRO A N 1
ATOM 757 C CA . PRO A 1 100 ? -6.399 5.839 10.655 1.00 90.25 100 PRO A CA 1
ATOM 758 C C . PRO A 1 100 ? -6.474 6.944 9.599 1.00 90.25 100 PRO A C 1
ATOM 760 O O . PRO A 1 100 ? -5.526 7.713 9.413 1.00 90.25 100 PRO A O 1
ATOM 763 N N . SER A 1 101 ? -7.587 7.021 8.875 1.00 85.25 101 SER A N 1
ATOM 764 C CA . SER A 1 101 ? -7.856 8.203 8.066 1.00 85.25 101 SER A CA 1
ATOM 765 C C . SER A 1 101 ? -8.120 9.348 9.030 1.00 85.25 101 SER A C 1
ATOM 767 O O . SER A 1 101 ? -8.958 9.224 9.924 1.00 85.25 101 SER A O 1
ATOM 769 N N . GLU A 1 102 ? -7.471 10.490 8.819 1.00 75.69 102 GLU A N 1
ATOM 770 C CA . GLU A 1 102 ? -7.923 11.730 9.443 1.00 75.69 102 GLU A CA 1
ATOM 771 C C . GLU A 1 102 ? -9.414 11.891 9.108 1.00 75.69 102 GLU A C 1
ATOM 773 O O . GLU A 1 102 ? -9.817 11.777 7.937 1.00 75.69 102 GLU A O 1
ATOM 778 N N . LYS A 1 103 ? -10.251 12.043 10.145 1.00 53.78 103 LYS A N 1
ATOM 779 C CA . LYS A 1 103 ? -11.644 12.445 9.958 1.00 53.78 103 LYS A CA 1
ATOM 780 C C . LYS A 1 103 ? -11.569 13.801 9.280 1.00 53.78 103 LYS A C 1
ATOM 782 O O . LYS A 1 103 ? -11.017 14.734 9.849 1.00 53.78 103 LYS A O 1
ATOM 787 N N . THR A 1 104 ? -12.068 13.892 8.056 1.00 46.78 104 THR A N 1
ATOM 788 C CA . THR A 1 104 ? -12.299 15.193 7.436 1.00 46.78 104 THR A CA 1
ATOM 789 C C . THR A 1 104 ? -13.190 15.973 8.397 1.00 46.78 104 THR A C 1
ATOM 791 O O . THR A 1 104 ? -14.162 15.398 8.899 1.00 46.78 104 THR A O 1
ATOM 794 N N . ASP A 1 105 ? -12.804 17.211 8.716 1.00 39.31 105 ASP A N 1
ATOM 795 C CA . ASP A 1 105 ? -13.581 18.112 9.562 1.00 39.31 105 ASP A CA 1
ATOM 796 C C . ASP A 1 105 ? -15.065 17.993 9.226 1.00 39.31 105 ASP A C 1
ATOM 798 O O . ASP A 1 105 ? -15.445 17.917 8.053 1.00 39.31 105 ASP A O 1
ATOM 802 N N . ALA A 1 106 ? -15.892 17.917 10.268 1.00 37.19 106 ALA A N 1
ATOM 803 C CA . ALA A 1 106 ? -17.334 17.869 10.130 1.00 37.19 106 ALA A CA 1
ATOM 804 C C . ALA A 1 106 ? -17.771 18.943 9.128 1.00 37.19 106 ALA A C 1
ATOM 806 O O . ALA A 1 106 ? -17.608 20.140 9.373 1.00 37.19 106 ALA A O 1
ATOM 807 N N . VAL A 1 107 ? -18.318 18.508 7.992 1.00 43.00 107 VAL A N 1
ATOM 808 C CA . VAL A 1 107 ? -19.043 19.396 7.091 1.00 43.00 107 VAL A CA 1
ATOM 809 C C . VAL A 1 107 ? -20.169 19.980 7.932 1.00 43.00 107 VAL A C 1
ATOM 811 O O . VAL A 1 107 ? -21.130 19.289 8.269 1.00 43.00 107 VAL A O 1
ATOM 814 N N . SER A 1 108 ? -20.016 21.240 8.339 1.00 40.91 108 SER A N 1
ATOM 815 C CA . SER A 1 108 ? -21.130 22.006 8.882 1.00 40.91 108 SER A CA 1
ATOM 816 C C . SER A 1 108 ? -22.236 21.967 7.825 1.00 40.91 108 SER A C 1
ATOM 818 O O . SER A 1 108 ? -21.945 22.262 6.662 1.00 40.91 108 SER A O 1
ATOM 820 N N . PRO A 1 109 ? -23.473 21.562 8.159 1.00 47.72 109 PRO A N 1
ATOM 821 C CA . PRO A 1 109 ? -24.527 21.444 7.168 1.00 47.72 109 PRO A CA 1
ATOM 822 C C . PRO A 1 109 ? -24.935 22.855 6.750 1.00 47.72 109 PRO A C 1
ATOM 824 O O . PRO A 1 109 ? -25.726 23.513 7.418 1.00 47.72 109 PRO A O 1
ATOM 827 N N . CYS A 1 110 ? -24.363 23.337 5.653 1.00 36.38 110 CYS A N 1
ATOM 828 C CA . CYS A 1 110 ? -24.755 24.589 5.035 1.00 36.38 110 CYS A CA 1
ATOM 829 C C . CYS A 1 110 ? -24.895 24.369 3.527 1.00 36.38 110 CYS A C 1
ATOM 831 O O . CYS A 1 110 ? -23.913 24.319 2.797 1.00 36.38 110 CYS A O 1
ATOM 833 N N . HIS A 1 111 ? -26.161 24.234 3.129 1.00 40.44 111 HIS A N 1
ATOM 834 C CA . HIS A 1 111 ? -26.739 24.382 1.796 1.00 40.44 111 HIS A CA 1
ATOM 835 C C . HIS A 1 111 ? -26.350 23.408 0.662 1.00 40.44 111 HIS A C 1
ATOM 837 O O . HIS A 1 111 ? -25.202 23.191 0.300 1.00 40.44 111 HIS A O 1
ATOM 843 N N . THR A 1 112 ? -27.417 22.866 0.067 1.00 54.69 112 THR A N 1
ATOM 844 C CA . THR A 1 112 ? -27.525 22.183 -1.226 1.00 54.69 112 THR A CA 1
ATOM 845 C C . THR A 1 112 ? -26.546 22.690 -2.284 1.00 54.69 112 THR A C 1
ATOM 847 O O . THR A 1 112 ? -26.601 23.855 -2.674 1.00 54.69 112 THR A O 1
ATOM 850 N N . SER A 1 113 ? -25.735 21.795 -2.836 1.00 43.56 113 SER A N 1
ATOM 851 C CA . SER A 1 113 ? -25.214 21.903 -4.199 1.00 43.56 113 SER A CA 1
ATOM 852 C C . SER A 1 113 ? -25.008 20.492 -4.730 1.00 43.56 113 SER A C 1
ATOM 854 O O . SER A 1 113 ? -24.508 19.622 -4.018 1.00 43.56 113 SER A O 1
ATOM 856 N N . GLU A 1 114 ? -25.503 20.265 -5.941 1.00 41.12 114 GLU A N 1
ATOM 857 C CA . GLU A 1 114 ? -25.463 19.004 -6.673 1.00 41.12 114 GLU A CA 1
ATOM 858 C C . GLU A 1 114 ? -24.096 18.326 -6.558 1.00 41.12 114 GLU A C 1
ATOM 860 O O . GLU A 1 114 ? -23.049 18.955 -6.725 1.00 41.12 114 GLU A O 1
ATOM 865 N N . ALA A 1 115 ? -24.109 17.020 -6.288 1.00 42.00 115 ALA A N 1
ATOM 866 C CA . ALA A 1 115 ? -22.923 16.192 -6.394 1.00 42.00 115 ALA A CA 1
ATOM 867 C C . ALA A 1 115 ? -22.496 16.150 -7.868 1.00 42.00 115 ALA A C 1
ATOM 869 O O . ALA A 1 115 ? -22.928 15.291 -8.636 1.00 42.00 115 ALA A O 1
ATOM 870 N N . VAL A 1 116 ? -21.647 17.097 -8.266 1.00 35.75 116 VAL A N 1
ATOM 871 C CA . VAL A 1 116 ? -20.864 16.993 -9.491 1.00 35.75 116 VAL A CA 1
ATOM 872 C C . VAL A 1 116 ? -19.963 15.778 -9.301 1.00 35.75 116 VAL A C 1
ATOM 874 O O . VAL A 1 116 ? -18.970 15.821 -8.573 1.00 35.75 116 VAL A O 1
ATOM 877 N N . LEU A 1 117 ? -20.362 14.666 -9.918 1.00 42.69 117 LEU A N 1
ATOM 878 C CA . LEU A 1 117 ? -19.515 13.503 -10.135 1.00 42.69 117 LEU A CA 1
ATOM 879 C C . LEU A 1 117 ? -18.221 14.011 -10.773 1.00 42.69 117 LEU A C 1
ATOM 881 O O . LEU A 1 117 ? -18.197 14.407 -11.938 1.00 42.69 117 LEU A O 1
ATOM 885 N N . SER A 1 118 ? -17.157 14.072 -9.975 1.00 39.53 118 SER A N 1
ATOM 886 C CA . SER A 1 118 ? -15.836 14.410 -10.486 1.00 39.53 118 SER A CA 1
ATOM 887 C C . SER A 1 118 ? -15.458 13.367 -11.547 1.00 39.53 118 SER A C 1
ATOM 889 O O . SER A 1 118 ? -15.708 12.178 -11.325 1.00 39.53 118 SER A O 1
ATOM 891 N N . PRO A 1 119 ? -14.883 13.767 -12.695 1.00 40.62 119 PRO A N 1
ATOM 892 C CA . PRO A 1 119 ? -14.428 12.818 -13.704 1.00 40.62 119 PRO A CA 1
ATOM 893 C C . PRO A 1 119 ? -13.407 11.836 -13.105 1.00 40.62 119 PRO A C 1
ATOM 895 O O . PRO A 1 119 ? -12.702 12.201 -12.157 1.00 40.62 119 PRO A O 1
ATOM 898 N N . PRO A 1 120 ? -13.285 10.610 -13.648 1.00 48.44 120 PRO A N 1
ATOM 899 C CA . PRO A 1 120 ? -12.320 9.639 -13.153 1.00 48.44 120 PRO A CA 1
ATOM 900 C C . PRO A 1 120 ? -10.903 10.219 -13.250 1.00 48.44 120 PRO A C 1
ATOM 902 O O . PRO A 1 120 ? -10.466 10.655 -14.310 1.00 48.44 120 PRO A O 1
ATOM 905 N N . HIS A 1 121 ? -10.246 10.259 -12.092 1.00 52.91 121 HIS A N 1
ATOM 906 C CA . HIS A 1 121 ? -8.841 10.556 -11.821 1.00 52.91 121 HIS A CA 1
ATOM 907 C C . HIS A 1 121 ? -7.968 11.014 -13.004 1.00 52.91 121 HIS A C 1
ATOM 909 O O . HIS A 1 121 ? -7.396 10.209 -13.735 1.00 52.91 121 HIS A O 1
ATOM 915 N N . SER A 1 122 ? -7.748 12.328 -13.097 1.00 50.50 122 SER A N 1
ATOM 916 C CA . SER A 1 122 ? -6.572 12.869 -13.781 1.00 50.50 122 SER A CA 1
ATOM 917 C C . SER A 1 122 ? -5.347 12.648 -12.886 1.00 50.50 122 SER A C 1
ATOM 919 O O . SER A 1 122 ? -5.184 13.306 -11.856 1.00 50.50 122 SER A O 1
ATOM 921 N N . TYR A 1 123 ? -4.533 11.649 -13.220 1.00 67.94 123 TYR A N 1
ATOM 922 C CA . TYR A 1 123 ? -3.266 11.376 -12.542 1.00 67.94 123 TYR A CA 1
ATOM 923 C C . TYR A 1 123 ? -2.206 12.397 -12.974 1.00 67.94 123 TYR A C 1
ATOM 925 O O . TYR A 1 123 ? -2.247 12.892 -14.099 1.00 67.94 123 TYR A O 1
ATOM 933 N N . ASN A 1 124 ? -1.230 12.701 -12.113 1.00 69.06 124 ASN A N 1
ATOM 934 C CA . ASN A 1 124 ? -0.119 13.558 -12.536 1.00 69.06 124 ASN A CA 1
ATOM 935 C C . ASN A 1 124 ? 0.720 12.863 -13.638 1.00 69.06 124 ASN A C 1
ATOM 937 O O . ASN A 1 124 ? 0.773 11.631 -13.709 1.00 69.06 124 ASN A O 1
ATOM 941 N N . GLU A 1 125 ? 1.389 13.642 -14.493 1.00 76.06 125 GLU A N 1
ATOM 942 C CA . GLU A 1 125 ? 2.168 13.106 -15.625 1.00 76.06 125 GLU A CA 1
ATOM 943 C C . GLU A 1 125 ? 3.280 12.142 -15.182 1.00 76.06 125 GLU A C 1
ATOM 945 O O . GLU A 1 125 ? 3.606 11.196 -15.891 1.00 76.06 125 GLU A O 1
ATOM 950 N N . SER A 1 126 ? 3.842 12.329 -13.985 1.00 74.50 126 SER A N 1
ATOM 951 C CA . SER A 1 126 ? 4.897 11.460 -13.451 1.00 74.50 126 SER A CA 1
ATOM 952 C C . SER A 1 126 ? 4.393 10.058 -13.091 1.00 74.50 126 SER A C 1
ATOM 954 O O . SER A 1 126 ? 5.077 9.074 -13.367 1.00 74.50 126 SER A O 1
ATOM 956 N N . VAL A 1 127 ? 3.196 9.950 -12.507 1.00 79.75 127 VAL A N 1
ATOM 957 C CA . VAL A 1 127 ? 2.517 8.674 -12.238 1.00 79.75 127 VAL A CA 1
ATOM 958 C C . VAL A 1 127 ? 2.199 7.989 -13.560 1.00 79.75 127 VAL A C 1
ATOM 960 O O . VAL A 1 127 ? 2.483 6.803 -13.704 1.00 79.75 127 VAL A O 1
ATOM 963 N N . GLN A 1 128 ? 1.672 8.736 -14.535 1.00 77.62 128 GLN A N 1
ATOM 964 C CA . GLN A 1 128 ? 1.374 8.191 -15.861 1.00 77.62 128 GLN A CA 1
ATOM 965 C C . GLN A 1 128 ? 2.622 7.650 -16.542 1.00 77.62 128 GLN A C 1
ATOM 967 O O . GLN A 1 128 ? 2.619 6.516 -17.002 1.00 77.62 128 GLN A O 1
ATOM 972 N N . HIS A 1 129 ? 3.714 8.410 -16.521 1.00 79.81 129 HIS A N 1
ATOM 973 C CA . HIS A 1 129 ? 4.975 7.981 -17.105 1.00 79.81 129 HIS A CA 1
ATOM 974 C C . HIS A 1 129 ? 5.535 6.721 -16.429 1.00 79.81 129 HIS A C 1
ATOM 976 O O . HIS A 1 129 ? 6.077 5.845 -17.101 1.00 79.81 129 HIS A O 1
ATOM 982 N N . LEU A 1 130 ? 5.394 6.595 -15.104 1.00 78.88 130 LEU A N 1
ATOM 983 C CA . LEU A 1 130 ? 5.816 5.396 -14.374 1.00 78.88 130 LEU A CA 1
ATOM 984 C C . LEU A 1 130 ? 4.969 4.173 -14.726 1.00 78.88 130 LEU A C 1
ATOM 986 O O . LEU A 1 130 ? 5.527 3.100 -14.958 1.00 78.88 130 LEU A O 1
ATOM 990 N N . LEU A 1 131 ? 3.647 4.340 -14.790 1.00 75.44 131 LEU A N 1
ATOM 991 C CA . LEU A 1 131 ? 2.721 3.289 -15.209 1.00 75.44 131 LEU A CA 1
ATOM 992 C C . LEU A 1 131 ? 2.989 2.879 -16.665 1.00 75.44 131 LEU A C 1
ATOM 994 O O . LEU A 1 131 ? 3.140 1.697 -16.952 1.00 75.44 131 LEU A O 1
ATOM 998 N N . GLU A 1 132 ? 3.152 3.841 -17.570 1.00 76.25 132 GLU A N 1
ATOM 999 C CA . GLU A 1 132 ? 3.397 3.615 -18.997 1.00 76.25 132 GLU A CA 1
ATOM 1000 C C . GLU A 1 132 ? 4.750 2.945 -19.266 1.00 76.25 132 GLU A C 1
ATOM 1002 O O . GLU A 1 132 ? 4.822 1.986 -20.038 1.00 76.25 132 GLU A O 1
ATOM 1007 N N . LYS A 1 133 ? 5.819 3.383 -18.589 1.00 73.81 133 LYS A N 1
ATOM 1008 C CA . LYS A 1 133 ? 7.140 2.736 -18.645 1.00 73.81 133 LYS A CA 1
ATOM 1009 C C . LYS A 1 133 ? 7.081 1.292 -18.155 1.00 73.81 133 LYS A C 1
ATOM 1011 O O . LYS A 1 133 ? 7.798 0.437 -18.669 1.00 73.81 133 LYS A O 1
ATOM 1016 N N . ALA A 1 134 ? 6.241 1.026 -17.160 1.00 70.00 134 ALA A N 1
ATOM 1017 C CA . ALA A 1 134 ? 5.974 -0.319 -16.685 1.00 70.00 134 ALA A CA 1
ATOM 1018 C C . ALA A 1 134 ? 4.954 -1.071 -17.546 1.00 70.00 134 ALA A C 1
ATOM 1020 O O . ALA A 1 134 ? 4.631 -2.186 -17.196 1.00 70.00 134 ALA A O 1
ATOM 1021 N N . SER A 1 135 ? 4.451 -0.511 -18.643 1.00 65.88 135 SER A N 1
ATOM 1022 C CA . SER A 1 135 ? 3.513 -1.191 -19.555 1.00 65.88 135 SER A CA 1
ATOM 1023 C C . SER A 1 135 ? 4.144 -1.472 -20.916 1.00 65.88 135 SER A C 1
ATOM 1025 O O . SER A 1 135 ? 3.764 -2.409 -21.609 1.00 65.88 135 SER A O 1
ATOM 1027 N N . HIS A 1 136 ? 5.165 -0.694 -21.281 1.00 61.50 136 HIS A N 1
ATOM 1028 C CA . HIS A 1 136 ? 5.927 -0.852 -22.512 1.00 61.50 136 HIS A CA 1
ATOM 1029 C C . HIS A 1 136 ? 7.376 -1.220 -22.174 1.00 61.50 136 HIS A C 1
ATOM 1031 O O . HIS A 1 136 ? 8.180 -0.327 -21.875 1.00 61.50 136 HIS A O 1
ATOM 1037 N N . PRO A 1 137 ? 7.773 -2.507 -22.225 1.00 53.03 137 PRO A N 1
ATOM 1038 C CA . PRO A 1 137 ? 9.190 -2.830 -22.219 1.00 53.03 137 PRO A CA 1
ATOM 1039 C C . PRO A 1 137 ? 9.832 -2.111 -23.407 1.00 53.03 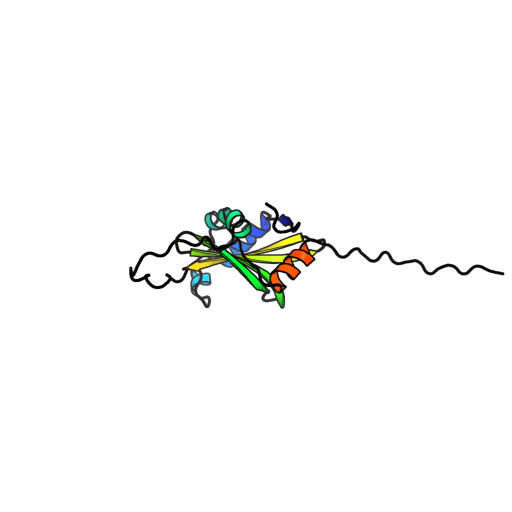137 PRO A C 1
ATOM 1041 O O . PRO A 1 137 ? 9.369 -2.241 -24.541 1.00 53.03 137 PRO A O 1
ATOM 1044 N N . ARG A 1 138 ? 10.891 -1.325 -23.152 1.00 42.25 138 ARG A N 1
ATOM 1045 C CA . ARG A 1 138 ? 11.742 -0.787 -24.223 1.00 42.25 138 ARG A CA 1
ATOM 1046 C C . ARG A 1 138 ? 12.015 -1.939 -25.197 1.00 42.25 138 ARG A C 1
ATOM 1048 O O . ARG A 1 138 ? 12.511 -2.964 -24.719 1.00 42.25 138 ARG A O 1
ATOM 1055 N N . PRO A 1 139 ? 11.747 -1.806 -26.510 1.00 42.47 139 PRO A N 1
ATOM 1056 C CA . PRO A 1 139 ? 12.277 -2.774 -27.450 1.00 42.47 139 PRO A CA 1
ATOM 1057 C C . PRO A 1 139 ? 13.785 -2.783 -27.22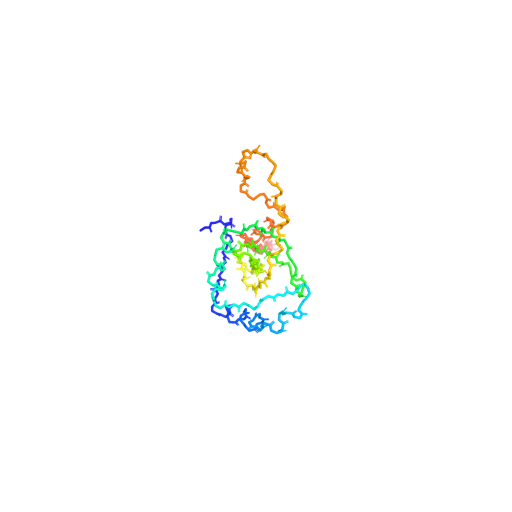9 1.00 42.47 139 PRO A C 1
ATOM 1059 O O . PRO A 1 139 ? 14.446 -1.740 -27.291 1.00 42.47 139 PRO A O 1
ATOM 1062 N N . SER A 1 140 ? 14.316 -3.946 -26.856 1.00 43.06 140 SER A N 1
ATOM 1063 C CA . SER A 1 140 ? 15.744 -4.193 -26.899 1.00 43.06 140 SER A CA 1
ATOM 1064 C C . SER A 1 140 ? 16.175 -3.778 -28.296 1.00 43.06 140 SER A C 1
ATOM 1066 O O . SER A 1 140 ? 15.715 -4.369 -29.271 1.00 43.06 140 SER A O 1
ATOM 1068 N N . PHE A 1 141 ? 16.968 -2.712 -28.407 1.00 43.50 141 PHE A N 1
ATOM 1069 C CA . PHE A 1 141 ? 17.627 -2.395 -29.662 1.00 43.50 141 PHE A CA 1
ATOM 1070 C C . PHE A 1 141 ? 18.456 -3.630 -29.998 1.00 43.50 141 PHE A C 1
ATOM 1072 O O . PHE A 1 141 ? 19.498 -3.871 -29.387 1.00 43.50 141 PHE A O 1
ATOM 1079 N N . LEU A 1 142 ? 17.921 -4.456 -30.899 1.00 40.69 142 LEU A N 1
ATOM 1080 C CA . LEU A 1 142 ? 18.659 -5.510 -31.556 1.00 40.69 142 LEU A CA 1
ATOM 1081 C C . LEU A 1 142 ? 19.879 -4.827 -32.150 1.00 40.69 142 LEU A C 1
ATOM 1083 O O . LEU A 1 142 ? 19.775 -3.931 -32.987 1.00 40.69 142 LEU A O 1
ATOM 1087 N N . THR A 1 143 ? 21.026 -5.206 -31.610 1.00 47.97 143 THR A N 1
ATOM 1088 C CA . THR A 1 143 ? 22.344 -4.859 -32.100 1.00 47.97 143 THR A CA 1
ATOM 1089 C C . THR A 1 143 ? 22.362 -5.139 -33.600 1.00 47.97 143 THR A C 1
ATOM 1091 O O . THR A 1 143 ? 22.268 -6.292 -34.014 1.00 47.97 143 THR A O 1
ATOM 1094 N N . LEU A 1 144 ? 22.439 -4.088 -34.418 1.00 49.34 144 LEU A N 1
ATOM 1095 C CA . LEU A 1 144 ? 22.829 -4.244 -35.814 1.00 49.34 144 LEU A CA 1
ATOM 1096 C C . LEU A 1 144 ? 24.251 -4.824 -35.800 1.00 49.34 144 LEU A C 1
ATOM 1098 O O . LEU A 1 144 ? 25.129 -4.207 -35.187 1.00 49.34 144 LEU A O 1
ATOM 1102 N N . PRO A 1 145 ? 24.512 -5.995 -36.409 1.00 53.22 145 PRO A N 1
ATOM 1103 C CA . PRO A 1 145 ? 25.888 -6.393 -36.651 1.00 53.22 145 PRO A CA 1
ATOM 1104 C C . PRO A 1 145 ? 26.530 -5.349 -37.580 1.00 53.22 145 PRO A C 1
ATOM 1106 O O . PRO A 1 145 ? 25.840 -4.822 -38.460 1.00 53.22 145 PRO A O 1
ATOM 1109 N N . PRO A 1 146 ? 27.820 -5.015 -37.403 1.00 52.09 146 PRO A N 1
ATOM 1110 C CA . PRO A 1 146 ? 28.505 -4.150 -38.350 1.00 52.09 146 PRO A CA 1
ATOM 1111 C C . PRO A 1 146 ? 28.440 -4.790 -39.739 1.00 52.09 146 PRO A C 1
ATOM 1113 O O . PRO A 1 146 ? 28.781 -5.963 -39.907 1.00 52.09 146 PRO A O 1
ATOM 1116 N N . SER A 1 147 ? 27.962 -4.008 -40.709 1.00 51.78 147 SER A N 1
ATOM 1117 C CA . SER A 1 147 ? 28.001 -4.334 -42.128 1.00 51.78 147 SER A CA 1
ATOM 1118 C C . SER A 1 147 ? 29.398 -4.820 -42.490 1.00 51.78 147 SER A C 1
ATOM 1120 O O . SER A 1 147 ? 30.383 -4.107 -42.309 1.00 51.78 147 SER A O 1
ATOM 1122 N N . GLY A 1 148 ? 29.471 -6.056 -42.975 1.00 53.28 148 GLY A N 1
ATOM 1123 C CA . GLY A 1 148 ? 30.649 -6.539 -43.664 1.00 53.28 148 GLY A CA 1
ATOM 1124 C C . GLY A 1 148 ? 30.793 -5.758 -44.960 1.00 53.28 148 GLY A C 1
ATOM 1125 O O . GLY A 1 148 ? 30.055 -6.012 -45.911 1.00 53.28 148 GLY A O 1
ATOM 1126 N N . ASP A 1 149 ? 31.749 -4.837 -44.990 1.00 54.78 149 ASP A N 1
ATOM 1127 C CA . ASP A 1 149 ? 32.317 -4.380 -46.246 1.00 54.78 149 ASP A CA 1
ATOM 1128 C C . ASP A 1 149 ? 33.259 -5.470 -46.755 1.00 54.78 149 ASP A C 1
ATOM 1130 O O . ASP A 1 149 ? 34.342 -5.741 -46.237 1.00 54.78 149 ASP A O 1
ATOM 1134 N N . ASN A 1 150 ? 32.737 -6.153 -47.759 1.00 50.34 150 ASN A N 1
ATOM 1135 C CA . ASN A 1 150 ? 33.441 -7.007 -48.688 1.00 50.34 150 ASN A CA 1
ATOM 1136 C C . ASN A 1 150 ? 34.303 -6.105 -49.590 1.00 50.34 150 ASN A C 1
ATOM 1138 O O . ASN A 1 150 ? 33.803 -5.064 -50.014 1.00 50.34 150 ASN A O 1
ATOM 1142 N N . LEU A 1 151 ? 35.527 -6.521 -49.932 1.00 45.31 151 LEU A N 1
ATOM 1143 C CA . LEU A 1 151 ? 36.053 -6.603 -51.310 1.00 45.31 151 LEU A CA 1
ATOM 1144 C C . LEU A 1 151 ? 37.593 -6.571 -51.354 1.00 45.31 151 LEU A C 1
ATOM 1146 O O . LEU A 1 151 ? 38.204 -5.564 -51.023 1.00 45.31 151 LEU A O 1
ATOM 1150 N N . SER A 1 152 ? 38.117 -7.678 -51.902 1.00 50.47 152 SER A N 1
ATOM 1151 C CA . SER A 1 152 ? 39.287 -7.845 -52.794 1.00 50.47 152 SER A CA 1
ATOM 1152 C C . SER A 1 152 ? 40.680 -7.422 -52.331 1.00 50.47 152 SER A C 1
ATOM 1154 O O . SER A 1 152 ? 40.954 -6.211 -52.223 1.00 50.47 152 SER A O 1
#

Mean predicted aligned error: 12.49 Å

Nearest PDB structures (foldseek):
  7z2z-assembly1_B  TM=5.136E-01  e=5.531E-01  Saccharomyces cerevisiae S288C
  3akn-assembly1_A  TM=4.861E-01  e=1.582E+00  Rattus norvegicus
  5bvs-assembly2_B  TM=4.509E-01  e=1.790E+00  Pygoscelis papua
  1yiv-assembly1_A  TM=4.526E-01  e=5.448E+00  Equus caballus

pLDDT: mean 74.95, std 19.27, range [28.39, 95.12]

Foldseek 3Di:
DDPQQADEDDDPVQVVVQCVVFQDQVVQCPDVVRFGGDDPVLVVCVVVQVVPAPDKDWDADPVRAIWIWRWHDDPQKIKIWIWGQDAPLYIYTDYITIHGDDDDPPPPPDDDDDPPPDPPDPHDVVNVVRNVCSRDHDPPPPDDDPDDDDDD